Protein AF-A0A5S4F339-F1 (afdb_monomer_lite)

Sequence (128 aa):
MSSPPSPTPTAVPTSTAAPEPQTTFDPKPTAEPQSLTTARAAAVSADPIGEQSVAGDRFGQSVRVLDVTGDGKAEVIAGAPGKNGGAGMLVVLRGSPSGISDSGTQVFHPSQFGISSPQTAFGRILHR

Foldseek 3Di:
DDDDDDDDDDDDPPPPDDPDPPPPPPVPPPQQLPDQDPQQDDDEDPCLPPDDDDPQQCKQLDWDWADPVPPSFTWIKIKRCPPPQRQIKIKIFDGDPSHTYSVPIDIDTVVVVVDDDSNNSPRNDDDD

Structure (mmCIF, N/CA/C/O backbone):
data_AF-A0A5S4F339-F1
#
_entry.id   AF-A0A5S4F339-F1
#
loop_
_atom_site.group_PDB
_atom_site.id
_atom_site.type_symbol
_atom_site.label_atom_id
_atom_site.label_alt_id
_atom_site.label_comp_id
_atom_site.label_asym_id
_atom_site.label_entity_id
_atom_site.label_seq_id
_atom_site.pdbx_PDB_ins_code
_atom_site.Cartn_x
_atom_site.Cartn_y
_atom_site.Cartn_z
_atom_site.occupancy
_atom_site.B_iso_or_equiv
_atom_site.auth_seq_id
_atom_site.auth_comp_id
_atom_site.auth_asym_id
_atom_site.auth_atom_id
_atom_site.pdbx_PDB_model_num
ATOM 1 N N . MET A 1 1 ? -86.042 -31.853 44.339 1.00 56.91 1 MET A N 1
ATOM 2 C CA . MET A 1 1 ? -84.849 -32.601 43.891 1.00 56.91 1 MET A CA 1
ATOM 3 C C . MET A 1 1 ? -83.647 -31.736 44.241 1.00 56.91 1 MET A C 1
ATOM 5 O O . MET A 1 1 ? -83.482 -30.703 43.611 1.00 56.91 1 MET A O 1
ATOM 9 N N . SER A 1 2 ? -82.921 -32.046 45.321 1.00 61.97 2 SER A N 1
ATOM 10 C CA . SER A 1 2 ? -81.769 -31.237 45.755 1.00 61.97 2 SER A CA 1
ATOM 11 C C . SER A 1 2 ? -80.537 -31.624 44.947 1.00 61.97 2 SER A C 1
ATOM 13 O O . SER A 1 2 ? -80.165 -32.795 44.929 1.00 61.97 2 SER A O 1
ATOM 15 N N . SER A 1 3 ? -79.928 -30.653 44.272 1.00 65.31 3 SER A N 1
ATOM 16 C CA . SER A 1 3 ? -78.653 -30.828 43.573 1.00 65.31 3 SER A CA 1
ATOM 17 C C . SER A 1 3 ? -77.539 -31.228 44.555 1.00 65.31 3 SER A C 1
ATOM 19 O O . SER A 1 3 ? -77.554 -30.762 45.698 1.00 65.31 3 SER A O 1
ATOM 21 N N . PRO A 1 4 ? -76.568 -32.066 44.148 1.00 69.81 4 PRO A N 1
ATOM 22 C CA . PRO A 1 4 ? -75.413 -32.377 44.985 1.00 69.81 4 PRO A CA 1
ATOM 23 C C . PRO A 1 4 ? -74.497 -31.147 45.143 1.00 69.81 4 PRO A C 1
ATOM 25 O O . PRO A 1 4 ? -74.470 -30.291 44.253 1.00 69.81 4 PRO A O 1
ATOM 28 N N . PRO A 1 5 ? -73.738 -31.034 46.250 1.00 66.19 5 PRO A N 1
ATOM 29 C CA . PRO A 1 5 ? -72.758 -29.966 46.413 1.00 66.19 5 PRO A CA 1
ATOM 30 C C . PRO A 1 5 ? -71.591 -30.130 45.425 1.00 66.19 5 PRO A C 1
ATOM 32 O O . PRO A 1 5 ? -71.102 -31.238 45.202 1.00 66.19 5 PRO A O 1
ATOM 35 N N . SER A 1 6 ? -71.140 -29.015 44.842 1.00 61.16 6 SER A N 1
ATOM 36 C CA . SER A 1 6 ? -69.962 -28.957 43.967 1.00 61.16 6 SER A CA 1
ATOM 37 C C . SER A 1 6 ? -68.680 -29.348 44.718 1.00 61.16 6 SER A C 1
ATOM 39 O O . SER A 1 6 ? -68.526 -28.957 45.877 1.00 61.16 6 SER A O 1
ATOM 41 N N . PRO A 1 7 ? -67.726 -30.060 44.087 1.00 59.06 7 PRO A N 1
ATOM 42 C CA . PRO A 1 7 ? -66.442 -30.351 44.713 1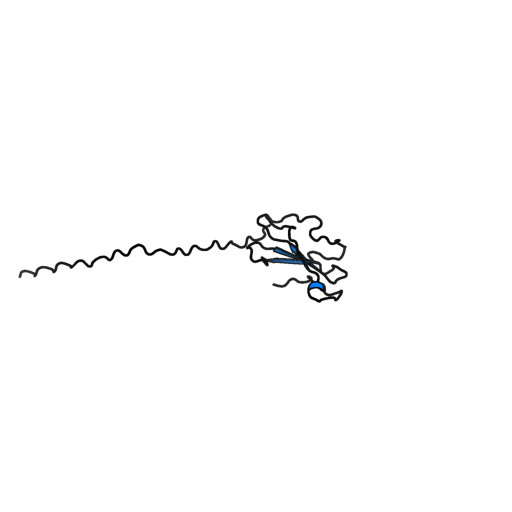.00 59.06 7 PRO A CA 1
ATOM 43 C C . PRO A 1 7 ? -65.583 -29.084 44.832 1.00 59.06 7 PRO A C 1
ATOM 45 O O . PRO A 1 7 ? -65.485 -28.284 43.900 1.00 59.06 7 PRO A O 1
ATOM 48 N N . THR A 1 8 ? -64.935 -28.918 45.984 1.00 59.31 8 THR A N 1
ATOM 49 C CA . THR A 1 8 ? -63.933 -27.876 46.235 1.00 59.31 8 THR A CA 1
ATOM 50 C C . THR A 1 8 ? -62.704 -28.110 45.346 1.00 59.31 8 THR A C 1
ATOM 52 O O . THR A 1 8 ? -62.171 -29.222 45.364 1.00 59.31 8 THR A O 1
ATOM 55 N N . PRO A 1 9 ? -62.202 -27.116 44.590 1.00 48.09 9 PRO A N 1
ATOM 56 C CA . PRO A 1 9 ? -60.970 -27.292 43.831 1.00 48.09 9 PRO A CA 1
ATOM 57 C C . PRO A 1 9 ? -59.768 -27.375 44.783 1.00 48.09 9 PRO A C 1
ATOM 59 O O . PRO A 1 9 ? -59.514 -26.466 45.574 1.00 48.09 9 PRO A O 1
ATOM 62 N N . THR A 1 10 ? -59.015 -28.471 44.703 1.00 54.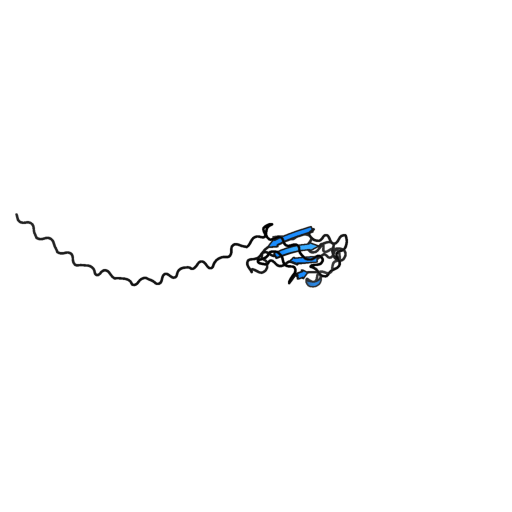19 10 THR A N 1
ATOM 63 C CA . THR A 1 10 ? -57.693 -28.596 45.327 1.00 54.19 10 THR A CA 1
ATOM 64 C C . THR A 1 10 ? -56.738 -27.608 44.658 1.00 54.19 10 THR A C 1
ATOM 66 O O . THR A 1 10 ? -56.537 -27.662 43.446 1.00 54.19 10 THR A O 1
ATOM 69 N N . ALA A 1 11 ? -56.153 -26.695 45.435 1.00 46.66 11 ALA A N 1
ATOM 70 C CA . ALA A 1 11 ? -55.140 -25.773 44.937 1.00 46.66 11 ALA A CA 1
ATOM 71 C C . ALA A 1 11 ? -53.899 -26.554 44.471 1.00 46.66 11 ALA A C 1
ATOM 73 O O . ALA A 1 11 ? -53.279 -27.278 45.249 1.00 46.66 11 ALA A O 1
ATOM 74 N N . VAL A 1 12 ? -53.541 -26.403 43.196 1.00 42.25 12 VAL A N 1
ATOM 75 C CA . VAL A 1 12 ? -52.239 -26.821 42.663 1.00 42.25 12 VAL A CA 1
ATOM 76 C C . VAL A 1 12 ? -51.186 -25.875 43.252 1.00 42.25 12 VAL A C 1
ATOM 78 O O . VAL A 1 12 ? -51.399 -24.662 43.193 1.00 42.25 12 VAL A O 1
ATOM 81 N N . PRO A 1 13 ? -50.067 -26.353 43.825 1.00 45.41 13 PRO A N 1
ATOM 82 C CA . PRO A 1 13 ? -49.013 -25.451 44.263 1.00 45.41 13 PRO A CA 1
ATOM 83 C C . PRO A 1 13 ? -48.407 -24.756 43.040 1.00 45.41 13 PRO A C 1
ATOM 85 O O . PRO A 1 13 ? -47.811 -25.394 42.171 1.00 45.41 13 PRO A O 1
ATOM 88 N N . THR A 1 14 ? -48.563 -23.435 42.972 1.00 44.53 14 THR A N 1
ATOM 89 C CA . THR A 1 14 ? -47.831 -22.586 42.035 1.00 44.53 14 THR A CA 1
ATOM 90 C C . THR A 1 14 ? -46.354 -22.690 42.394 1.00 44.53 14 THR A C 1
ATOM 92 O O . THR A 1 14 ? -45.906 -22.140 43.398 1.00 44.53 14 THR A O 1
ATOM 95 N N . SER A 1 15 ? -45.598 -23.453 41.609 1.00 42.34 15 SER A N 1
ATOM 96 C CA . SER A 1 15 ? -44.144 -23.479 41.704 1.00 42.34 15 SER A CA 1
ATOM 97 C C . SER A 1 15 ? -43.628 -22.099 41.311 1.00 42.34 15 SER A C 1
ATOM 99 O O . SER A 1 15 ? -43.515 -21.788 40.126 1.00 42.34 15 SER A O 1
ATOM 101 N N . THR A 1 16 ? -43.342 -21.262 42.307 1.00 42.56 16 THR A N 1
ATOM 102 C CA . THR A 1 16 ? -42.519 -20.062 42.155 1.00 42.56 16 THR A CA 1
ATOM 103 C C . THR A 1 16 ? -41.129 -20.520 41.729 1.00 42.56 16 THR A C 1
ATOM 105 O O . THR A 1 16 ? -40.259 -20.781 42.558 1.00 42.56 16 THR A O 1
ATOM 108 N N . ALA A 1 17 ? -40.937 -20.686 40.423 1.00 40.81 17 ALA A N 1
ATOM 109 C CA . ALA A 1 17 ? -39.611 -20.762 39.848 1.00 40.81 17 ALA A CA 1
ATOM 110 C C . ALA A 1 17 ? -38.921 -19.426 40.149 1.00 40.81 17 ALA A C 1
ATOM 112 O O . ALA A 1 17 ? -39.455 -18.355 39.850 1.00 40.81 17 ALA A O 1
ATOM 113 N N . ALA A 1 18 ? -37.762 -19.498 40.801 1.00 46.44 18 ALA A N 1
ATOM 114 C CA . ALA A 1 18 ? -36.830 -18.384 40.892 1.00 46.44 18 ALA A CA 1
ATOM 115 C C . ALA A 1 18 ? -36.618 -17.788 39.486 1.00 46.44 18 ALA A C 1
ATOM 117 O O . ALA A 1 18 ? -36.672 -18.547 38.515 1.00 46.44 18 ALA A O 1
ATOM 118 N N . PRO A 1 19 ? -36.389 -16.469 39.342 1.00 38.22 19 PRO A N 1
ATOM 119 C CA . PRO A 1 19 ? -36.055 -15.918 38.038 1.00 38.22 19 PRO A CA 1
ATOM 120 C C . PRO A 1 19 ? -34.840 -16.679 37.508 1.00 38.22 19 PRO A C 1
ATOM 122 O O . PRO A 1 19 ? -33.788 -16.698 38.151 1.00 38.22 19 PRO A O 1
ATOM 125 N N . GLU A 1 20 ? -35.007 -17.356 36.371 1.00 44.03 20 GLU A N 1
ATOM 126 C CA . GLU A 1 20 ? -33.879 -17.915 35.640 1.00 44.03 20 GLU A CA 1
ATOM 127 C C . GLU A 1 20 ? -32.857 -16.787 35.456 1.00 44.03 20 GLU A C 1
ATOM 129 O O . GLU A 1 20 ? -33.266 -15.659 35.140 1.00 44.03 20 GLU A O 1
ATOM 134 N N . PRO A 1 21 ? -31.549 -17.019 35.674 1.00 39.78 21 PRO A N 1
ATOM 135 C CA . PRO A 1 21 ? -30.563 -16.064 35.217 1.00 39.78 21 PRO A CA 1
ATOM 136 C C . PRO A 1 21 ? -30.743 -15.989 33.706 1.00 39.78 21 PRO A C 1
ATOM 138 O O . PRO A 1 21 ? -30.345 -16.894 32.977 1.00 39.78 21 PRO A O 1
ATOM 141 N N . GLN A 1 22 ? -31.399 -14.927 33.243 1.00 36.44 22 GLN A N 1
ATOM 142 C CA . GLN A 1 22 ? -31.349 -14.557 31.849 1.00 36.44 22 GLN A CA 1
ATOM 143 C C . GLN A 1 22 ? -29.870 -14.315 31.590 1.00 36.44 22 GLN A C 1
ATOM 145 O O . GLN A 1 22 ? -29.310 -13.302 32.007 1.00 36.44 22 GLN A O 1
ATOM 150 N N . THR A 1 23 ? -29.202 -15.285 30.971 1.00 41.09 23 THR A N 1
ATOM 151 C CA . THR A 1 23 ? -28.011 -15.012 30.189 1.00 41.09 23 THR A CA 1
ATOM 152 C C . THR A 1 23 ? -28.493 -14.081 29.097 1.00 41.09 23 THR A C 1
ATOM 154 O O . THR A 1 23 ? -28.896 -14.509 28.017 1.00 41.09 23 THR A O 1
ATOM 157 N N . THR A 1 24 ? -28.530 -12.789 29.427 1.00 44.44 24 THR A N 1
ATOM 158 C CA . THR A 1 24 ? -28.520 -11.722 28.450 1.00 44.44 24 THR A CA 1
ATOM 159 C C . THR A 1 24 ? -27.425 -12.125 27.486 1.00 44.44 24 THR A C 1
ATOM 161 O O . THR A 1 24 ? -26.249 -12.205 27.841 1.00 44.44 24 THR A O 1
ATOM 164 N N . PHE A 1 25 ? -27.832 -12.502 26.281 1.00 46.38 25 PHE A N 1
ATOM 165 C CA . PHE A 1 25 ? -26.946 -12.454 25.144 1.00 46.38 25 PHE A CA 1
ATOM 166 C C . PHE A 1 25 ? -26.631 -10.969 25.037 1.00 46.38 25 PHE A C 1
ATOM 168 O O . PHE A 1 25 ? -27.389 -10.230 24.420 1.00 46.38 25 PHE A O 1
ATOM 175 N N . ASP A 1 26 ? -25.608 -10.499 25.749 1.00 43.53 26 ASP A N 1
ATOM 176 C CA . ASP A 1 26 ? -25.051 -9.189 25.487 1.00 43.53 26 ASP A CA 1
ATOM 177 C C . ASP A 1 26 ? -24.607 -9.293 24.031 1.00 43.53 26 ASP A C 1
ATOM 179 O O . ASP A 1 26 ? -23.691 -10.079 23.741 1.00 43.53 26 ASP A O 1
ATOM 183 N N . PRO A 1 27 ? -25.252 -8.607 23.067 1.00 43.53 27 PRO A N 1
ATOM 184 C CA . PRO A 1 27 ? -24.609 -8.479 21.786 1.00 43.53 27 PRO A CA 1
ATOM 185 C C . PRO A 1 27 ? -23.304 -7.760 22.108 1.00 43.53 27 PRO A C 1
ATOM 187 O O . PRO A 1 27 ? -23.310 -6.579 22.462 1.00 43.53 27 PRO A O 1
ATOM 190 N N . LYS A 1 28 ? -22.175 -8.483 22.035 1.00 38.97 28 LYS A N 1
ATOM 191 C CA . LYS A 1 28 ? -20.859 -7.858 21.915 1.00 38.97 28 LYS A CA 1
ATOM 192 C C . LYS A 1 28 ? -21.081 -6.722 20.924 1.00 38.97 28 LYS A C 1
ATOM 194 O O . LYS A 1 28 ? -21.580 -7.037 19.837 1.00 38.97 28 LYS A O 1
ATOM 199 N N . PRO A 1 29 ? -20.809 -5.451 21.277 1.00 39.69 29 PRO A N 1
ATOM 200 C CA . PRO A 1 29 ? -21.002 -4.353 20.352 1.00 39.69 29 PRO A CA 1
ATOM 201 C C . PRO A 1 29 ? -20.181 -4.722 19.130 1.00 39.69 29 PRO A C 1
ATOM 203 O O . PRO A 1 29 ? -18.949 -4.757 19.160 1.00 39.69 29 PRO A O 1
ATOM 206 N N . THR A 1 30 ? -20.881 -5.172 18.097 1.00 44.34 30 THR A N 1
ATOM 207 C CA . THR A 1 30 ? -20.260 -5.542 16.847 1.00 44.34 30 THR A CA 1
ATOM 208 C C . THR A 1 30 ? -20.060 -4.176 16.258 1.00 44.34 30 THR A C 1
ATOM 210 O O . THR A 1 30 ? -21.025 -3.569 15.802 1.00 44.34 30 THR A O 1
ATOM 213 N N . ALA A 1 31 ? -18.875 -3.606 16.489 1.00 47.94 31 ALA A N 1
ATOM 214 C CA . ALA A 1 31 ? -18.533 -2.314 15.939 1.00 47.94 31 ALA A CA 1
ATOM 215 C C . ALA A 1 31 ? -18.929 -2.372 14.465 1.00 47.94 31 ALA A C 1
ATOM 217 O O . ALA A 1 31 ? -18.409 -3.212 13.727 1.00 47.94 31 ALA A O 1
ATOM 218 N N . GLU A 1 32 ? -19.907 -1.557 14.061 1.00 48.50 32 GLU A N 1
ATOM 219 C CA . GLU A 1 32 ? -20.119 -1.318 12.642 1.00 48.50 32 GLU A CA 1
ATOM 220 C C . GLU A 1 32 ? -18.746 -0.976 12.063 1.00 48.50 32 GLU A C 1
ATOM 222 O O . GLU A 1 32 ? -18.030 -0.181 12.692 1.00 48.50 32 GLU A O 1
ATOM 227 N N . PRO A 1 33 ? -18.342 -1.574 10.925 1.00 47.75 33 PRO A N 1
ATOM 228 C CA . PRO A 1 33 ? -17.086 -1.208 10.297 1.00 47.75 33 PRO A CA 1
ATOM 229 C C . PRO A 1 33 ? -17.102 0.308 10.143 1.00 47.75 33 PRO A C 1
ATOM 231 O O . PRO A 1 33 ? -17.987 0.860 9.480 1.00 47.75 33 PRO A O 1
ATOM 234 N N . GLN A 1 34 ? -16.175 0.982 10.829 1.00 51.84 34 GLN A N 1
ATOM 235 C CA . GLN A 1 34 ? -16.084 2.437 10.847 1.00 51.84 34 GLN A CA 1
ATOM 236 C C . GLN A 1 34 ? -15.626 2.850 9.451 1.00 51.84 34 GLN A C 1
ATOM 238 O O . GLN A 1 34 ? -14.434 2.981 9.176 1.00 51.84 34 GLN A O 1
ATOM 243 N N . SER A 1 35 ? -16.590 2.945 8.540 1.00 58.34 35 SER A N 1
ATOM 244 C CA . SER A 1 35 ? -16.335 3.153 7.126 1.00 58.34 35 SER A CA 1
ATOM 245 C C . SER A 1 35 ? -15.598 4.473 6.955 1.00 58.34 35 SER A C 1
ATOM 247 O O . SER A 1 35 ? -15.942 5.483 7.579 1.00 58.34 35 SER A O 1
ATOM 249 N N . LEU A 1 36 ? -14.571 4.467 6.107 1.00 47.97 36 LEU A N 1
ATOM 250 C CA . LEU A 1 36 ? -13.868 5.680 5.712 1.00 47.97 36 LEU A CA 1
ATOM 251 C C . LEU A 1 36 ? -14.851 6.592 4.980 1.00 47.97 36 LEU A C 1
ATOM 253 O O . LEU A 1 36 ? -15.207 6.377 3.826 1.00 47.97 36 LEU A O 1
ATOM 257 N N . THR A 1 37 ? -15.326 7.599 5.698 1.00 55.31 37 THR A N 1
ATOM 258 C CA . THR A 1 37 ? -16.127 8.698 5.164 1.00 55.31 37 THR A CA 1
ATOM 259 C C . THR A 1 37 ? -15.209 9.877 4.865 1.00 55.31 37 THR A C 1
ATOM 261 O O . THR A 1 37 ? -14.109 9.968 5.410 1.00 55.31 37 THR A O 1
ATOM 264 N N . THR A 1 38 ? -15.648 10.826 4.036 1.00 55.53 38 THR A N 1
ATOM 265 C CA . THR A 1 38 ? -14.876 12.052 3.751 1.00 55.53 38 THR A CA 1
ATOM 266 C C . THR A 1 38 ? -14.517 12.824 5.026 1.00 55.53 38 THR A C 1
ATOM 268 O O . THR A 1 38 ? -13.451 13.422 5.097 1.00 55.53 38 THR A O 1
ATOM 271 N N . ALA A 1 39 ? -15.348 12.738 6.070 1.00 50.53 39 ALA A N 1
ATOM 272 C CA . ALA A 1 39 ? -15.074 13.312 7.390 1.00 50.53 39 ALA A CA 1
ATOM 273 C C . ALA A 1 39 ? -13.843 12.707 8.096 1.00 50.53 39 ALA A C 1
ATOM 275 O O . ALA A 1 39 ? -13.353 13.275 9.067 1.00 50.53 39 ALA A O 1
ATOM 276 N N . ARG A 1 40 ? -13.352 11.554 7.626 1.00 55.97 40 ARG A N 1
ATOM 277 C CA . ARG A 1 40 ? -12.170 10.851 8.142 1.00 55.97 40 ARG A CA 1
ATOM 278 C C . ARG A 1 40 ? -11.034 10.752 7.120 1.00 55.97 40 ARG A C 1
ATOM 280 O O . ARG A 1 40 ? -10.106 9.965 7.306 1.00 55.97 40 ARG A O 1
ATOM 287 N N . ALA A 1 41 ? -11.090 11.554 6.055 1.00 56.81 41 ALA A N 1
ATOM 288 C CA . ALA A 1 41 ? -9.963 11.741 5.153 1.00 56.81 41 ALA A CA 1
ATOM 289 C C . ALA A 1 41 ? -8.908 12.616 5.846 1.00 56.81 41 ALA A C 1
ATOM 291 O O . ALA A 1 41 ? -9.153 13.787 6.130 1.00 56.81 41 ALA A O 1
ATOM 292 N N . ALA A 1 42 ? -7.742 12.043 6.135 1.00 58.28 42 ALA A N 1
ATOM 293 C CA . ALA A 1 42 ? -6.604 12.776 6.672 1.00 58.28 42 ALA A CA 1
ATOM 294 C C . ALA A 1 42 ? -5.634 13.131 5.540 1.00 58.28 42 ALA A C 1
ATOM 296 O O . ALA A 1 42 ? -5.414 12.329 4.629 1.00 58.28 42 ALA A O 1
ATOM 297 N N . ALA A 1 43 ? -5.039 14.323 5.615 1.00 54.00 43 ALA A N 1
ATOM 298 C CA . ALA A 1 43 ? -3.840 14.620 4.849 1.00 54.00 43 ALA A CA 1
ATOM 299 C C . ALA A 1 43 ? -2.697 13.791 5.443 1.00 54.00 43 ALA A C 1
ATOM 301 O O . ALA A 1 43 ? -2.252 14.035 6.563 1.00 54.00 43 ALA A O 1
ATOM 302 N N . VAL A 1 44 ? -2.286 12.780 4.691 1.00 59.88 44 VAL A N 1
ATOM 303 C CA . VAL A 1 44 ? -1.074 12.000 4.928 1.00 59.88 44 VAL A CA 1
ATOM 304 C C . VAL A 1 44 ? 0.130 12.938 4.724 1.00 59.88 44 VAL A C 1
ATOM 306 O O . VAL A 1 44 ? 0.045 13.890 3.941 1.00 59.88 44 VAL A O 1
ATOM 309 N N . SER A 1 45 ? 1.220 12.737 5.463 1.00 53.97 45 SER A N 1
ATOM 310 C CA . SER A 1 45 ? 2.458 13.519 5.355 1.00 53.97 45 SER A CA 1
ATOM 311 C C . SER A 1 45 ? 2.986 13.556 3.920 1.00 53.97 45 SER A C 1
ATOM 313 O O . SER A 1 45 ? 2.618 12.748 3.069 1.00 53.97 45 SER A O 1
ATOM 315 N N . ALA A 1 46 ? 3.860 14.526 3.641 1.00 50.28 46 ALA A N 1
ATOM 316 C CA . ALA A 1 46 ? 4.372 14.747 2.291 1.00 50.28 46 ALA A CA 1
ATOM 317 C C . ALA A 1 46 ? 5.222 13.579 1.750 1.00 50.28 46 ALA A C 1
ATOM 319 O O . ALA A 1 46 ? 5.341 13.446 0.534 1.00 50.28 46 ALA A O 1
ATOM 320 N N . ASP A 1 47 ? 5.787 12.741 2.626 1.00 60.62 47 ASP A N 1
ATOM 321 C CA . ASP A 1 47 ? 6.520 11.528 2.248 1.00 60.62 47 ASP A CA 1
ATOM 322 C C . ASP A 1 47 ? 6.209 10.385 3.231 1.00 60.62 47 ASP A C 1
ATOM 324 O O . ASP A 1 47 ? 6.998 10.087 4.131 1.00 60.62 47 ASP A O 1
ATOM 328 N N . PRO A 1 48 ? 5.043 9.736 3.088 1.00 58.66 48 PRO A N 1
ATOM 329 C CA . PRO A 1 48 ? 4.616 8.689 4.011 1.00 58.66 48 PRO A CA 1
ATOM 330 C C . PRO A 1 48 ? 5.368 7.369 3.816 1.00 58.66 48 PRO A C 1
ATOM 332 O O . PRO A 1 48 ? 5.169 6.431 4.584 1.00 58.66 48 PRO A O 1
ATOM 335 N N . ILE A 1 49 ? 6.188 7.262 2.766 1.00 69.50 49 ILE A N 1
ATOM 336 C CA . ILE A 1 49 ? 6.773 5.998 2.305 1.00 69.50 49 ILE A CA 1
ATOM 337 C C . ILE A 1 49 ? 8.299 5.980 2.383 1.00 69.50 49 ILE A C 1
ATOM 339 O O . ILE A 1 49 ? 8.889 4.927 2.162 1.00 69.50 49 ILE A O 1
ATOM 343 N N . GLY A 1 50 ? 8.940 7.107 2.721 1.00 73.50 50 GLY A N 1
ATOM 344 C CA . GLY A 1 50 ? 10.390 7.195 2.927 1.00 73.50 50 GLY A CA 1
ATOM 345 C C . GLY A 1 50 ? 11.213 6.865 1.679 1.00 73.50 50 GLY A C 1
ATOM 346 O O . GLY A 1 50 ? 12.408 6.582 1.777 1.00 73.50 50 GLY A O 1
ATOM 347 N N . GLU A 1 51 ? 10.578 6.881 0.508 1.00 79.81 51 GLU A N 1
ATOM 348 C CA . GLU A 1 51 ? 11.167 6.561 -0.785 1.00 79.81 51 GLU A CA 1
ATOM 349 C C . GLU A 1 51 ? 10.931 7.719 -1.750 1.00 79.81 51 GLU A C 1
ATOM 351 O O . GLU A 1 51 ? 9.813 8.207 -1.896 1.00 79.81 51 GLU A O 1
ATOM 356 N N . GLN A 1 52 ? 11.972 8.096 -2.495 1.00 81.62 52 GLN A N 1
ATOM 357 C CA . GLN A 1 52 ? 11.899 9.185 -3.471 1.00 81.62 52 GLN A CA 1
ATOM 358 C C . GLN A 1 52 ? 10.770 8.953 -4.480 1.00 81.62 52 GLN A C 1
ATOM 360 O O . GLN A 1 52 ? 10.809 7.980 -5.233 1.00 81.62 52 GLN A O 1
ATOM 365 N N . SER A 1 53 ? 9.783 9.848 -4.510 1.00 81.88 53 SER A N 1
ATOM 366 C CA . SER A 1 53 ? 8.721 9.835 -5.516 1.00 81.88 53 SER A CA 1
ATOM 367 C C . SER A 1 53 ? 9.261 10.366 -6.839 1.00 81.88 53 SER A C 1
ATOM 369 O O . SER A 1 53 ? 9.756 11.494 -6.911 1.00 81.88 53 SER A O 1
ATOM 371 N N . VAL A 1 54 ? 9.185 9.552 -7.891 1.00 84.88 54 VAL A N 1
ATOM 372 C CA . VAL A 1 54 ? 9.689 9.909 -9.221 1.00 84.88 54 VAL A CA 1
ATOM 373 C C . VAL A 1 54 ? 8.546 9.906 -10.233 1.00 84.88 54 VAL A C 1
ATOM 375 O O . VAL A 1 54 ? 7.587 9.133 -10.144 1.00 84.88 54 VAL A O 1
ATOM 378 N N . ALA A 1 55 ? 8.639 10.789 -11.231 1.00 87.88 55 ALA A N 1
ATOM 379 C CA . ALA A 1 55 ? 7.710 10.795 -12.351 1.00 87.88 55 ALA A CA 1
ATOM 380 C C . ALA A 1 55 ? 7.657 9.403 -13.001 1.00 87.88 55 ALA A C 1
ATOM 382 O O . ALA A 1 55 ? 8.677 8.844 -13.396 1.00 87.88 55 ALA A O 1
ATOM 383 N N . GLY A 1 56 ? 6.449 8.855 -13.120 1.00 88.12 56 GLY A N 1
ATOM 384 C CA . GLY A 1 56 ? 6.243 7.515 -13.661 1.00 88.12 56 GLY A CA 1
ATOM 385 C C . GLY A 1 56 ? 6.077 6.408 -12.621 1.00 88.12 56 GLY A C 1
ATOM 386 O O . GLY A 1 56 ? 5.722 5.313 -13.040 1.00 88.12 56 GLY A O 1
ATOM 387 N N . ASP A 1 57 ? 6.197 6.678 -11.312 1.00 90.44 57 ASP A N 1
ATOM 388 C CA . ASP A 1 57 ? 5.914 5.691 -10.248 1.00 90.44 57 ASP A CA 1
ATOM 389 C C . ASP A 1 57 ? 4.447 5.224 -10.253 1.00 90.44 57 ASP A C 1
ATOM 391 O O . ASP A 1 57 ? 4.136 4.086 -9.890 1.00 90.44 57 ASP A O 1
ATOM 395 N N . ARG A 1 58 ? 3.542 6.096 -10.723 1.00 93.06 58 ARG A N 1
ATOM 396 C CA . ARG A 1 58 ? 2.091 5.849 -10.824 1.00 93.06 58 ARG A CA 1
ATOM 397 C C . ARG A 1 58 ? 1.470 5.451 -9.480 1.00 93.06 58 ARG A C 1
ATOM 399 O O . ARG A 1 58 ? 0.599 4.585 -9.428 1.00 93.06 58 ARG A O 1
ATOM 406 N N . PHE A 1 59 ? 1.928 6.069 -8.392 1.00 91.12 59 PHE A N 1
ATOM 407 C CA . PHE A 1 59 ? 1.331 5.883 -7.072 1.00 91.12 59 PHE A CA 1
ATOM 408 C C . PHE A 1 59 ? -0.172 6.194 -7.105 1.00 91.12 59 PHE A C 1
ATOM 410 O O . PHE A 1 59 ? -0.599 7.174 -7.713 1.00 91.12 59 PHE A O 1
ATOM 417 N N . GLY A 1 60 ? -0.974 5.331 -6.484 1.00 91.19 60 GLY A N 1
ATOM 418 C CA . GLY A 1 60 ? -2.431 5.436 -6.488 1.00 91.19 60 GLY A CA 1
ATOM 419 C C . GLY A 1 60 ? -3.096 4.967 -7.786 1.00 91.19 60 GLY A C 1
ATOM 420 O O . GLY A 1 60 ? -4.309 5.111 -7.916 1.00 91.19 60 GLY A O 1
ATOM 421 N N . GLN A 1 61 ? -2.359 4.371 -8.737 1.00 95.25 61 GLN A N 1
ATOM 422 C CA . GLN A 1 61 ? -2.965 3.805 -9.953 1.00 95.25 61 GLN A CA 1
ATOM 423 C C . GLN A 1 61 ? -4.012 2.729 -9.624 1.00 95.25 61 GLN A C 1
ATOM 425 O O . GLN A 1 61 ? -4.987 2.562 -10.357 1.00 95.25 61 GLN A O 1
ATOM 430 N N . SER A 1 62 ? -3.816 1.997 -8.529 1.00 95.81 62 SER A N 1
ATOM 431 C CA . SER A 1 62 ? -4.847 1.151 -7.944 1.00 95.81 62 SER A CA 1
ATOM 432 C C . SER A 1 62 ? -4.978 1.457 -6.454 1.00 95.81 62 SER A C 1
ATOM 434 O O . SER A 1 62 ? -3.978 1.722 -5.783 1.00 95.81 62 SER A O 1
ATOM 436 N N . VAL A 1 63 ? -6.215 1.448 -5.949 1.00 94.56 63 VAL A N 1
ATOM 437 C CA . VAL A 1 63 ? -6.528 1.690 -4.536 1.00 94.56 63 VAL A CA 1
ATOM 438 C C . VAL A 1 63 ? -7.603 0.711 -4.060 1.00 94.56 63 VAL A C 1
ATOM 440 O O . VAL A 1 63 ? -8.577 0.432 -4.772 1.00 94.56 63 VAL A O 1
ATOM 443 N N . ARG A 1 64 ? -7.436 0.193 -2.841 1.00 93.50 64 ARG A N 1
ATOM 444 C CA . ARG A 1 64 ? -8.458 -0.543 -2.087 1.00 93.50 64 ARG A CA 1
ATOM 445 C C . ARG A 1 64 ? -8.567 0.004 -0.675 1.00 93.50 64 ARG A C 1
ATOM 447 O O . ARG A 1 64 ? -7.593 0.497 -0.115 1.00 93.50 64 ARG A O 1
ATOM 454 N N . VAL A 1 65 ? -9.766 -0.129 -0.123 1.00 92.75 65 VAL A N 1
ATOM 455 C CA . VAL A 1 65 ? -10.080 0.214 1.259 1.00 92.75 65 VAL A CA 1
ATOM 456 C C . VAL A 1 65 ? -10.738 -1.003 1.893 1.00 92.75 65 VAL A C 1
ATOM 458 O O . VAL A 1 65 ? -11.793 -1.434 1.427 1.00 92.75 65 VAL A O 1
ATOM 461 N N . LEU A 1 66 ? -10.081 -1.590 2.888 1.00 90.88 66 LEU A N 1
ATOM 462 C CA . LEU A 1 66 ? -10.506 -2.820 3.559 1.00 90.88 66 LEU A CA 1
ATOM 463 C C . LEU A 1 66 ? -9.840 -2.888 4.934 1.00 90.88 66 LEU A C 1
ATOM 465 O O . LEU A 1 66 ? -8.693 -2.482 5.059 1.00 90.88 66 LEU A O 1
ATOM 469 N N . ASP A 1 67 ? -10.546 -3.423 5.930 1.00 91.75 67 ASP A N 1
ATOM 470 C CA . ASP A 1 67 ? -9.957 -3.806 7.217 1.00 91.75 67 ASP A CA 1
ATOM 471 C C . ASP A 1 67 ? -9.199 -5.132 7.053 1.00 91.75 67 ASP A C 1
ATOM 473 O O . ASP A 1 67 ? -9.782 -6.216 7.115 1.00 91.75 67 ASP A O 1
ATOM 477 N N . VAL A 1 68 ? -7.905 -5.037 6.750 1.00 88.75 68 VAL A N 1
ATOM 478 C CA . VAL A 1 68 ? -7.009 -6.190 6.588 1.00 88.75 68 VAL A CA 1
ATOM 479 C C . VAL A 1 68 ? -6.389 -6.633 7.909 1.00 88.75 68 VAL A C 1
ATOM 481 O O . VAL A 1 68 ? -5.820 -7.723 7.972 1.00 88.75 68 VAL A O 1
ATOM 484 N N . THR A 1 69 ? -6.488 -5.814 8.962 1.00 86.75 69 THR A N 1
ATOM 485 C CA . THR A 1 69 ? -5.949 -6.148 10.289 1.00 86.75 69 THR A CA 1
ATOM 486 C C . THR A 1 69 ? -6.992 -6.745 11.236 1.00 86.75 69 THR A C 1
ATOM 488 O O . THR A 1 69 ? -6.621 -7.332 12.253 1.00 86.75 69 THR A O 1
ATOM 491 N N . GLY A 1 70 ? -8.277 -6.659 10.886 1.00 91.00 70 GLY A N 1
ATOM 492 C CA . GLY A 1 70 ? -9.403 -7.153 11.677 1.00 91.00 70 GLY A CA 1
ATOM 493 C C . GLY A 1 70 ? -9.695 -6.301 12.911 1.00 91.00 70 GLY A C 1
ATOM 494 O O . GLY A 1 70 ? -10.287 -6.799 13.872 1.00 91.00 70 GLY A O 1
ATOM 495 N N . ASP A 1 71 ? -9.244 -5.044 12.926 1.00 90.12 71 ASP A N 1
ATOM 496 C CA . ASP A 1 71 ? -9.325 -4.165 14.095 1.00 90.12 71 ASP A CA 1
ATOM 497 C C . ASP A 1 71 ? -10.564 -3.241 14.097 1.00 90.12 71 ASP A C 1
ATOM 499 O O . ASP A 1 71 ? -10.740 -2.419 15.007 1.00 90.12 71 ASP A O 1
ATOM 503 N N . GLY A 1 72 ? -11.433 -3.392 13.093 1.00 91.75 72 GLY A N 1
ATOM 504 C CA . GLY A 1 72 ? -12.651 -2.614 12.882 1.00 91.75 72 GLY A CA 1
ATOM 505 C C . GLY A 1 72 ? -12.428 -1.291 12.144 1.00 91.75 72 GLY A C 1
ATOM 506 O O . GLY A 1 72 ? -13.383 -0.522 11.980 1.00 91.75 72 GLY A O 1
ATOM 507 N N . LYS A 1 73 ? -11.195 -0.995 11.708 1.00 90.56 73 LYS A N 1
ATOM 508 C CA . LYS A 1 73 ? -10.835 0.221 10.968 1.00 90.56 73 LYS A CA 1
ATOM 509 C C . LYS A 1 73 ? -10.217 -0.170 9.638 1.00 90.56 73 LYS A C 1
ATOM 511 O O . LYS A 1 73 ? -9.225 -0.876 9.590 1.00 90.56 73 LYS A O 1
ATOM 516 N N . ALA A 1 74 ? -10.785 0.335 8.550 1.00 91.75 74 ALA A N 1
ATOM 517 C CA . ALA A 1 74 ? -10.256 0.034 7.229 1.00 91.75 74 ALA A CA 1
ATOM 518 C C . ALA A 1 74 ? -8.908 0.727 6.978 1.00 91.75 74 ALA A C 1
ATOM 520 O O . ALA A 1 74 ? -8.744 1.919 7.253 1.00 91.75 74 ALA A O 1
ATOM 521 N N . GLU A 1 75 ? -7.969 -0.015 6.403 1.00 91.50 75 GLU A N 1
ATOM 522 C CA . GLU A 1 75 ? -6.729 0.507 5.843 1.00 91.50 75 GLU A CA 1
ATOM 523 C C . GLU A 1 75 ? -6.927 0.991 4.400 1.00 91.50 75 GLU A C 1
ATOM 525 O O . GLU A 1 75 ? -7.861 0.586 3.701 1.00 91.50 75 GLU A O 1
ATOM 530 N N . VAL A 1 76 ? -6.011 1.845 3.934 1.00 93.06 76 VAL A N 1
ATOM 531 C CA . VAL A 1 76 ? -5.898 2.222 2.517 1.00 93.06 76 VAL A CA 1
ATOM 532 C C . VAL A 1 76 ? -4.693 1.514 1.922 1.00 93.06 76 VAL A C 1
ATOM 534 O O . VAL A 1 76 ? -3.566 1.706 2.368 1.00 93.06 76 VAL A O 1
ATOM 537 N N . ILE A 1 77 ? -4.931 0.728 0.878 1.00 93.62 77 ILE A N 1
ATOM 538 C CA . ILE A 1 77 ? -3.897 0.018 0.128 1.00 93.62 77 ILE A CA 1
ATOM 539 C C . ILE A 1 77 ? -3.763 0.701 -1.228 1.00 93.62 77 ILE A C 1
ATOM 541 O O . ILE A 1 77 ? -4.731 0.736 -1.989 1.00 93.62 77 ILE A O 1
ATOM 545 N N . ALA A 1 78 ? -2.583 1.227 -1.539 1.00 93.69 78 ALA A N 1
ATOM 546 C CA . ALA A 1 78 ? -2.295 1.933 -2.782 1.00 93.69 78 ALA A CA 1
ATOM 547 C C . ALA A 1 78 ? -1.140 1.269 -3.541 1.00 93.69 78 ALA A C 1
ATOM 549 O O . ALA A 1 78 ? -0.100 0.950 -2.965 1.00 93.69 78 ALA A O 1
ATOM 550 N N . GLY A 1 79 ? -1.317 1.076 -4.847 1.00 94.50 79 GLY A N 1
ATOM 551 C CA . GLY A 1 79 ? -0.278 0.554 -5.730 1.00 94.50 79 GLY A CA 1
ATOM 552 C C . GLY A 1 79 ? 0.484 1.638 -6.482 1.00 94.50 79 GLY A C 1
ATOM 553 O O . GLY A 1 79 ? -0.098 2.635 -6.909 1.00 94.50 79 GLY A O 1
ATOM 554 N N . ALA A 1 80 ? 1.780 1.402 -6.687 1.00 95.06 80 ALA A N 1
ATOM 555 C CA . ALA A 1 80 ? 2.678 2.205 -7.515 1.00 95.06 80 ALA A CA 1
ATOM 556 C C . ALA A 1 80 ? 3.398 1.302 -8.530 1.00 95.06 80 ALA A C 1
ATOM 558 O O . ALA A 1 80 ? 4.587 1.021 -8.383 1.00 95.06 80 ALA A O 1
ATOM 559 N N . PRO A 1 81 ? 2.696 0.782 -9.551 1.00 95.38 81 PRO A N 1
ATOM 560 C CA . PRO A 1 81 ? 3.243 -0.233 -10.452 1.00 95.38 81 PRO A CA 1
ATOM 561 C C . PRO A 1 81 ? 4.402 0.251 -11.329 1.00 95.38 81 PRO A C 1
ATOM 563 O O . PRO A 1 81 ? 5.086 -0.576 -11.922 1.00 95.38 81 PRO A O 1
ATOM 566 N N . GLY A 1 82 ? 4.623 1.562 -11.447 1.00 93.38 82 GLY A N 1
ATOM 567 C CA . GLY A 1 82 ? 5.759 2.112 -12.183 1.00 93.38 82 GLY A CA 1
ATOM 568 C C . GLY A 1 82 ? 7.032 2.273 -11.348 1.00 93.38 82 GLY A C 1
ATOM 569 O O . GLY A 1 82 ? 8.093 2.527 -11.917 1.00 93.38 82 GLY A O 1
ATOM 570 N N . LYS A 1 83 ? 6.945 2.088 -10.022 1.00 91.88 83 LYS A N 1
ATOM 571 C CA . LYS A 1 83 ? 8.075 2.216 -9.094 1.00 91.88 83 LYS A CA 1
ATOM 572 C C . LYS A 1 83 ? 9.229 1.293 -9.488 1.00 91.88 83 LYS A C 1
ATOM 574 O O . LYS A 1 83 ? 9.007 0.187 -9.991 1.00 91.88 83 LYS A O 1
ATOM 579 N N . ASN A 1 84 ? 10.460 1.739 -9.235 1.00 89.88 84 ASN A N 1
ATOM 580 C CA . ASN A 1 84 ? 11.685 0.952 -9.426 1.00 89.88 84 ASN A CA 1
ATOM 581 C C . ASN A 1 84 ? 11.819 0.385 -10.850 1.00 89.88 84 ASN A C 1
ATOM 583 O O . ASN A 1 84 ? 12.094 -0.797 -11.047 1.00 89.88 84 ASN A O 1
ATOM 587 N N . GLY A 1 85 ? 11.573 1.231 -11.856 1.00 90.00 85 GLY A N 1
ATOM 588 C CA . GLY A 1 85 ? 11.692 0.854 -13.267 1.00 90.00 85 GLY A CA 1
ATOM 589 C C . GLY A 1 85 ? 10.569 -0.047 -13.789 1.00 90.00 85 GLY A C 1
ATOM 590 O O . GLY A 1 85 ? 10.729 -0.630 -14.857 1.00 90.00 85 GLY A O 1
ATOM 591 N N . GLY A 1 86 ? 9.443 -0.147 -13.070 1.00 92.88 86 GLY A N 1
ATOM 592 C CA . GLY A 1 86 ? 8.299 -0.992 -13.433 1.00 92.88 86 GLY A CA 1
ATOM 593 C C . GLY A 1 86 ? 8.183 -2.294 -12.636 1.00 92.88 86 GLY A C 1
ATOM 594 O O . GLY A 1 86 ? 7.265 -3.083 -12.881 1.00 92.88 86 GLY A O 1
ATOM 595 N N . ALA A 1 87 ? 9.070 -2.529 -11.663 1.00 93.56 87 ALA A N 1
ATOM 596 C CA . ALA A 1 87 ? 8.910 -3.628 -10.714 1.00 93.56 87 ALA A CA 1
ATOM 597 C C . ALA A 1 87 ? 7.615 -3.450 -9.899 1.00 93.56 87 ALA A C 1
ATOM 599 O O . ALA A 1 87 ? 6.845 -4.398 -9.723 1.00 93.56 87 ALA A O 1
ATOM 600 N N . GLY A 1 88 ? 7.323 -2.211 -9.506 1.00 94.19 88 GLY A N 1
ATOM 601 C CA . GLY A 1 88 ? 6.133 -1.839 -8.758 1.00 94.19 88 GLY A CA 1
ATOM 602 C C . GLY A 1 88 ? 6.290 -1.970 -7.244 1.00 94.19 88 GLY A C 1
ATOM 603 O O . GLY A 1 88 ? 7.306 -2.446 -6.745 1.00 94.19 88 GLY A O 1
ATOM 604 N N . MET A 1 89 ? 5.270 -1.519 -6.518 1.00 93.50 89 MET A N 1
ATOM 605 C CA . MET A 1 89 ? 5.240 -1.440 -5.055 1.00 93.50 89 MET A CA 1
ATOM 606 C C . MET A 1 89 ? 3.785 -1.357 -4.567 1.00 93.50 89 MET A C 1
ATOM 608 O O . MET A 1 89 ? 2.916 -0.839 -5.276 1.00 93.50 89 MET A O 1
ATOM 612 N N . LEU A 1 90 ? 3.525 -1.836 -3.349 1.00 93.62 90 LEU A N 1
ATOM 613 C CA . LEU A 1 90 ? 2.295 -1.589 -2.593 1.00 93.62 90 LEU A CA 1
ATOM 614 C C . LEU A 1 90 ? 2.596 -0.828 -1.305 1.00 93.62 90 LEU A C 1
ATOM 616 O O . LEU A 1 90 ? 3.608 -1.074 -0.654 1.00 93.62 90 LEU A O 1
ATOM 620 N N . VAL A 1 91 ? 1.674 0.045 -0.921 1.00 92.12 91 VAL A N 1
ATOM 621 C CA . VAL A 1 91 ? 1.719 0.812 0.323 1.00 92.12 91 VAL A CA 1
ATOM 622 C C . VAL A 1 91 ? 0.420 0.586 1.074 1.00 92.12 91 VAL A C 1
ATOM 624 O O . VAL A 1 91 ? -0.654 0.668 0.477 1.00 92.12 91 VAL A O 1
ATOM 627 N N . VAL A 1 92 ? 0.516 0.307 2.370 1.00 92.00 92 VAL A N 1
ATOM 628 C CA . VAL A 1 92 ? -0.627 0.164 3.274 1.00 92.00 92 VAL A CA 1
ATOM 629 C C . VAL A 1 92 ? -0.553 1.264 4.321 1.00 92.00 92 VAL A 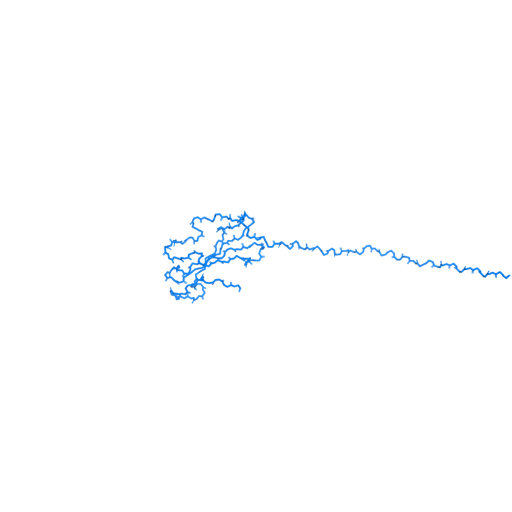C 1
ATOM 631 O O . VAL A 1 92 ? 0.366 1.289 5.138 1.00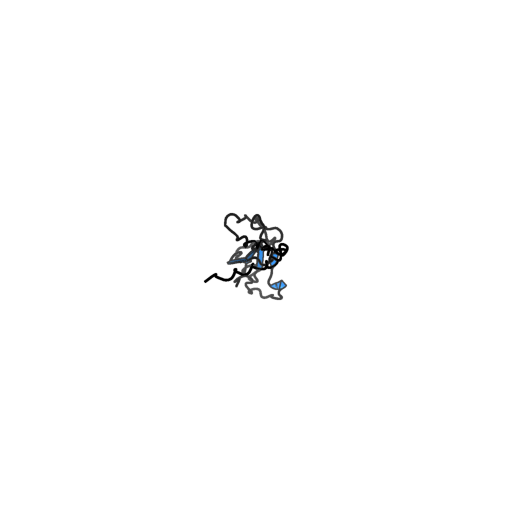 92.00 92 VAL A O 1
ATOM 634 N N . LEU A 1 93 ? -1.524 2.171 4.279 1.00 91.50 93 LEU A N 1
ATOM 635 C CA . LEU A 1 93 ? -1.704 3.251 5.241 1.00 91.50 93 LEU A CA 1
ATOM 636 C C . LEU A 1 93 ? -2.720 2.812 6.293 1.00 91.50 93 LEU A C 1
ATOM 638 O O . LEU A 1 93 ? -3.795 2.301 5.955 1.00 91.50 93 LEU A O 1
ATOM 642 N N . ARG A 1 94 ? -2.391 3.014 7.569 1.00 91.00 94 ARG A N 1
ATOM 643 C CA . ARG A 1 94 ? -3.172 2.436 8.660 1.00 91.00 94 ARG A CA 1
ATOM 644 C C . ARG A 1 94 ? -4.455 3.223 8.919 1.00 91.00 94 ARG A C 1
ATOM 646 O O . ARG A 1 94 ? -4.442 4.450 9.003 1.00 91.00 94 ARG A O 1
ATOM 653 N N . GLY A 1 95 ? -5.559 2.504 9.110 1.00 91.00 95 GLY A N 1
ATOM 654 C CA . GLY A 1 95 ? -6.795 3.067 9.640 1.00 91.00 95 GLY A CA 1
ATOM 655 C C . GLY A 1 95 ? -6.676 3.370 11.136 1.00 91.00 95 GLY A C 1
ATOM 656 O O . GLY A 1 95 ? -6.159 2.574 11.919 1.00 91.00 95 GLY A O 1
ATOM 657 N N . SER A 1 96 ? -7.180 4.523 11.566 1.00 87.56 96 SER A N 1
ATOM 658 C CA . SER A 1 96 ? -7.234 4.936 12.971 1.00 87.56 96 SER A CA 1
ATOM 659 C C . SER A 1 96 ? -8.601 5.548 13.308 1.00 87.56 96 SER A C 1
ATOM 661 O O . SER A 1 96 ? -9.355 5.915 12.401 1.00 87.56 96 SER A O 1
ATOM 663 N N . PRO A 1 97 ? -8.958 5.696 14.600 1.00 85.75 97 PRO A N 1
ATOM 664 C CA . PRO A 1 97 ? -10.211 6.349 14.988 1.00 85.75 97 PRO A CA 1
ATOM 665 C C . PRO A 1 97 ? -10.329 7.784 14.451 1.00 85.75 97 PRO A C 1
ATOM 667 O O . PRO A 1 97 ? -11.433 8.255 14.187 1.00 85.75 97 PRO A O 1
ATOM 670 N N . SER A 1 98 ? -9.193 8.452 14.242 1.00 85.62 98 SER A N 1
ATOM 671 C CA . SER A 1 98 ? -9.077 9.797 13.670 1.00 85.62 98 SER A CA 1
ATOM 672 C C . SER A 1 98 ? -8.969 9.834 12.137 1.00 85.62 98 SER A C 1
ATOM 674 O O . SER A 1 98 ? -8.834 10.916 11.578 1.00 85.62 98 SER A O 1
ATOM 676 N N . GLY A 1 99 ? -9.034 8.690 11.446 1.00 84.75 99 GLY A N 1
ATOM 677 C CA . GLY A 1 99 ? -8.846 8.595 9.992 1.00 84.75 99 GLY A CA 1
ATOM 678 C C . GLY A 1 99 ? -7.562 7.864 9.606 1.00 84.75 99 GLY A C 1
ATOM 679 O O . GLY A 1 99 ? -7.083 7.016 10.355 1.00 84.75 99 GLY A O 1
ATOM 680 N N . ILE A 1 100 ? -7.008 8.160 8.434 1.00 88.31 100 ILE A N 1
ATOM 681 C CA . ILE A 1 100 ? -5.770 7.520 7.964 1.00 88.31 100 ILE A CA 1
ATOM 682 C C . ILE A 1 100 ? -4.555 8.055 8.724 1.00 88.31 100 ILE A C 1
ATOM 684 O O . ILE A 1 100 ? -4.465 9.248 9.003 1.00 88.31 100 ILE A O 1
ATOM 688 N N . SER A 1 101 ? -3.631 7.160 9.068 1.00 84.88 101 SER A N 1
ATOM 689 C CA . SER A 1 101 ? -2.372 7.482 9.726 1.00 84.88 101 SER A CA 1
ATOM 690 C C . SER A 1 101 ? -1.185 6.966 8.925 1.00 84.88 101 SER A C 1
ATOM 692 O O . SER A 1 101 ? -1.167 5.826 8.463 1.00 84.88 101 SER A O 1
ATOM 694 N N . ASP A 1 102 ? -0.165 7.809 8.843 1.00 78.88 102 ASP A N 1
ATOM 695 C CA . ASP A 1 102 ? 1.159 7.489 8.318 1.00 78.88 102 ASP A CA 1
ATOM 696 C C . ASP A 1 102 ? 1.971 6.623 9.282 1.00 78.88 102 ASP A C 1
ATOM 698 O O . ASP A 1 102 ? 2.929 5.954 8.889 1.00 78.88 102 ASP A O 1
ATOM 702 N N . SER A 1 103 ? 1.601 6.642 10.565 1.00 82.69 103 SER A N 1
ATOM 703 C CA . SER A 1 103 ? 2.256 5.837 11.584 1.00 82.69 103 SER A CA 1
ATOM 704 C C . SER A 1 103 ? 1.976 4.361 11.332 1.00 82.69 103 SER A C 1
ATOM 706 O O . SER A 1 103 ? 0.824 3.932 11.245 1.00 82.69 103 SER A O 1
ATOM 708 N N . GLY A 1 104 ? 3.048 3.578 11.219 1.00 81.88 104 GLY A N 1
ATOM 709 C CA . GLY A 1 104 ? 2.949 2.161 10.891 1.00 81.88 104 GLY A CA 1
ATOM 710 C C . GLY A 1 104 ? 2.612 1.888 9.425 1.00 81.88 104 GLY A C 1
ATOM 711 O O . GLY A 1 104 ? 2.108 0.804 9.133 1.00 81.88 104 GLY A O 1
ATOM 712 N N . THR A 1 105 ? 2.888 2.834 8.516 1.00 87.31 105 THR A N 1
ATOM 7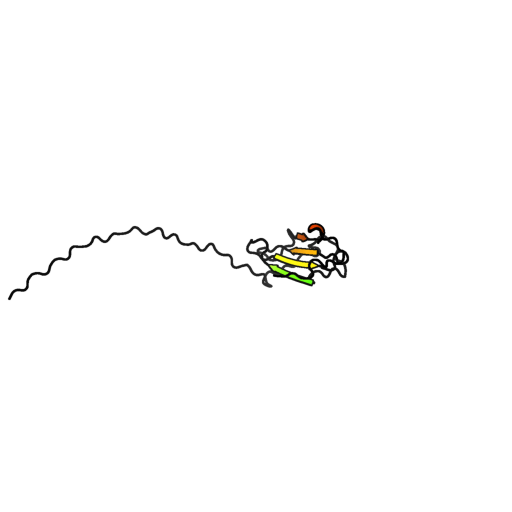13 C CA . THR A 1 105 ? 2.830 2.580 7.070 1.00 87.31 105 THR A CA 1
ATOM 714 C C . THR A 1 105 ? 3.709 1.388 6.714 1.00 87.31 105 THR A C 1
ATOM 716 O O . THR A 1 105 ? 4.860 1.292 7.145 1.00 87.31 105 THR A O 1
ATOM 719 N N . GLN A 1 106 ? 3.163 0.474 5.918 1.00 89.75 106 GLN A N 1
ATOM 720 C CA . GLN A 1 106 ? 3.898 -0.678 5.413 1.00 89.75 106 GLN A CA 1
ATOM 721 C C . GLN A 1 106 ? 4.125 -0.531 3.918 1.00 89.75 106 GLN A C 1
ATOM 723 O O . GLN A 1 106 ? 3.210 -0.178 3.173 1.00 89.75 106 GLN A O 1
ATOM 728 N N . VAL A 1 107 ? 5.342 -0.844 3.488 1.00 91.12 107 VAL A N 1
ATOM 729 C CA . VAL A 1 107 ? 5.736 -0.850 2.082 1.00 91.12 107 VAL A CA 1
ATOM 730 C C . VAL A 1 107 ? 6.115 -2.270 1.693 1.00 91.12 107 VAL A C 1
ATOM 732 O O . VAL A 1 107 ? 6.866 -2.944 2.400 1.00 91.12 107 VAL A O 1
ATOM 735 N N . PHE A 1 108 ? 5.575 -2.718 0.564 1.00 92.31 108 PHE A N 1
ATOM 736 C CA . PHE A 1 108 ? 5.836 -4.034 0.010 1.00 92.31 108 PHE A CA 1
ATOM 737 C C . PHE A 1 108 ? 6.374 -3.922 -1.412 1.00 92.31 108 PHE A C 1
ATOM 739 O O . PHE A 1 108 ? 5.701 -3.432 -2.323 1.00 92.31 108 PHE A O 1
ATOM 746 N N . HIS A 1 109 ? 7.574 -4.452 -1.600 1.00 92.56 109 HIS A N 1
ATOM 747 C CA . HIS A 1 109 ? 8.229 -4.645 -2.882 1.00 92.56 109 HIS A CA 1
ATOM 748 C C . HIS A 1 109 ? 8.039 -6.085 -3.369 1.00 92.56 109 HIS A C 1
ATOM 750 O O . HIS A 1 109 ? 8.026 -7.017 -2.560 1.00 92.56 109 HIS A O 1
ATOM 756 N N . PRO A 1 110 ? 7.961 -6.310 -4.691 1.00 93.31 110 PRO A N 1
ATOM 757 C CA . PRO A 1 110 ? 7.844 -7.650 -5.271 1.00 93.31 110 PRO A CA 1
ATOM 758 C C . PRO A 1 110 ? 8.976 -8.600 -4.837 1.00 93.31 110 PRO A C 1
ATOM 760 O O . PRO A 1 110 ? 8.754 -9.803 -4.690 1.00 93.31 110 PRO A O 1
ATOM 763 N N . SER A 1 111 ? 10.169 -8.070 -4.550 1.00 91.88 111 SER A N 1
ATOM 764 C CA . SER A 1 111 ? 11.330 -8.849 -4.103 1.00 91.88 111 SER A CA 1
ATOM 765 C C . SER A 1 111 ? 11.115 -9.554 -2.761 1.00 91.88 111 SER A C 1
ATOM 767 O O . SER A 1 111 ? 11.637 -10.651 -2.571 1.00 91.88 111 SER A O 1
ATOM 769 N N . GLN A 1 112 ? 10.292 -8.995 -1.865 1.00 93.25 112 GLN A N 1
ATOM 770 C CA . GLN A 1 112 ? 9.917 -9.638 -0.595 1.00 93.25 112 GLN A CA 1
ATOM 771 C C . GLN A 1 112 ? 9.097 -10.918 -0.813 1.00 93.25 112 GLN A C 1
ATOM 773 O O . GLN A 1 112 ? 9.052 -11.777 0.064 1.00 93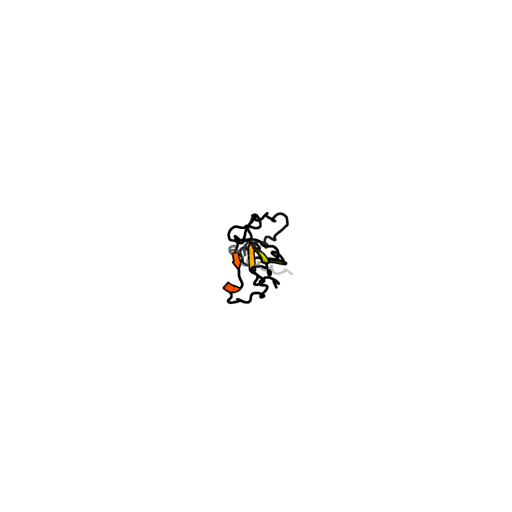.25 112 GLN A O 1
ATOM 778 N N . PHE A 1 113 ? 8.494 -11.069 -1.994 1.00 91.88 113 PHE A N 1
ATOM 779 C CA . PHE A 1 113 ? 7.744 -12.252 -2.414 1.00 91.88 113 PHE A CA 1
ATOM 780 C C . PHE A 1 113 ? 8.523 -13.118 -3.418 1.00 91.88 113 PHE A C 1
ATOM 782 O O . PHE A 1 113 ? 7.939 -13.974 -4.078 1.00 91.88 113 PHE A O 1
ATOM 789 N N . GLY A 1 114 ? 9.834 -12.893 -3.567 1.00 93.06 114 GLY A N 1
ATOM 790 C CA . GLY A 1 114 ? 10.686 -13.642 -4.497 1.00 93.06 114 GLY A CA 1
ATOM 791 C C . GLY A 1 114 ? 10.513 -13.254 -5.969 1.00 93.06 114 GLY A C 1
ATOM 792 O O . GLY A 1 114 ? 10.976 -13.974 -6.851 1.00 93.06 114 GLY A O 1
ATOM 793 N N . ILE A 1 115 ? 9.862 -12.123 -6.255 1.00 91.94 115 ILE A N 1
ATOM 794 C CA . ILE A 1 115 ? 9.627 -11.647 -7.618 1.00 91.94 115 ILE A CA 1
ATOM 795 C C . ILE A 1 115 ? 10.653 -10.559 -7.954 1.00 91.94 115 ILE A C 1
ATOM 797 O O . ILE A 1 115 ? 10.684 -9.502 -7.329 1.00 91.94 115 ILE A O 1
ATOM 801 N N . SER A 1 116 ? 11.491 -10.802 -8.961 1.00 88.31 116 SER A N 1
ATOM 802 C CA . SER A 1 116 ? 12.603 -9.912 -9.337 1.00 88.31 116 SER A CA 1
ATOM 803 C C . SER A 1 116 ? 12.488 -9.314 -10.744 1.00 88.31 116 SER A C 1
ATOM 805 O O . SER A 1 116 ? 13.378 -8.582 -11.174 1.00 88.31 116 SER A O 1
ATOM 807 N N . SER A 1 117 ? 11.404 -9.595 -11.476 1.00 86.50 117 SER A N 1
ATOM 808 C CA . SER A 1 117 ? 11.232 -9.073 -12.834 1.00 86.50 117 SER A CA 1
ATOM 809 C C . SER A 1 117 ? 11.002 -7.551 -12.827 1.00 86.50 117 SER A C 1
ATOM 811 O O . SER A 1 117 ? 10.066 -7.083 -12.164 1.00 86.50 117 SER A O 1
ATOM 813 N N . PRO A 1 118 ? 11.771 -6.772 -13.614 1.00 74.69 118 PRO A N 1
ATOM 814 C CA . PRO A 1 118 ? 11.662 -5.313 -13.676 1.00 74.69 118 PRO A CA 1
ATOM 815 C C . PRO A 1 118 ? 10.374 -4.798 -14.345 1.00 74.69 118 PRO A C 1
ATOM 817 O O . PRO A 1 118 ? 10.183 -3.595 -14.444 1.00 74.69 118 PRO A O 1
ATOM 820 N N . GLN A 1 119 ? 9.465 -5.674 -14.786 1.00 83.06 119 GLN A N 1
ATOM 821 C CA . GLN A 1 119 ? 8.168 -5.302 -15.378 1.00 83.06 119 GLN A CA 1
ATOM 822 C C . GLN A 1 119 ? 6.991 -6.034 -14.725 1.00 83.06 119 GLN A C 1
ATOM 824 O O . GLN A 1 119 ? 5.941 -6.230 -15.336 1.00 83.06 119 GLN A O 1
ATOM 829 N N . THR A 1 120 ? 7.162 -6.454 -13.470 1.00 92.06 120 THR A N 1
ATOM 830 C CA . THR A 1 120 ? 6.100 -7.121 -12.703 1.00 92.06 120 THR A CA 1
ATOM 831 C C . THR A 1 120 ? 4.855 -6.238 -12.581 1.00 92.06 120 THR A C 1
ATOM 833 O O . THR A 1 120 ? 3.738 -6.756 -12.526 1.00 92.06 120 THR A O 1
ATOM 836 N N . ALA A 1 121 ? 5.033 -4.910 -12.568 1.00 93.12 121 ALA A N 1
ATOM 837 C CA . ALA A 1 121 ? 3.974 -3.944 -12.318 1.00 93.12 121 ALA A CA 1
ATOM 838 C C . ALA A 1 121 ? 3.194 -4.307 -11.043 1.00 93.12 121 ALA A C 1
ATOM 840 O O . ALA A 1 121 ? 1.958 -4.317 -11.022 1.00 93.12 121 ALA A O 1
ATOM 841 N N . PHE A 1 122 ? 3.927 -4.670 -9.985 1.00 94.12 122 PHE A N 1
ATOM 842 C CA . PHE A 1 122 ? 3.343 -5.058 -8.710 1.00 94.12 122 PHE A CA 1
ATOM 843 C C . PHE A 1 122 ? 2.446 -3.932 -8.185 1.00 94.12 122 PHE A C 1
ATOM 845 O O . PHE A 1 122 ? 2.804 -2.755 -8.236 1.00 94.12 122 PHE A O 1
ATOM 852 N N . GLY A 1 123 ? 1.232 -4.284 -7.761 1.00 92.19 123 GLY A N 1
ATOM 853 C CA . GLY A 1 123 ? 0.214 -3.305 -7.382 1.00 92.19 123 GLY A CA 1
ATOM 854 C C . GLY A 1 123 ? -0.516 -2.620 -8.543 1.00 92.19 123 GLY A C 1
ATOM 855 O O . GLY A 1 123 ? -1.234 -1.649 -8.321 1.00 92.19 123 GLY A O 1
ATOM 856 N N . ARG A 1 124 ? -0.404 -3.102 -9.790 1.00 95.75 124 ARG A N 1
ATOM 857 C CA . ARG A 1 124 ? -1.193 -2.561 -10.917 1.00 95.75 124 ARG A CA 1
ATOM 858 C C . ARG A 1 124 ? -2.689 -2.826 -10.779 1.00 95.75 124 ARG A C 1
ATOM 860 O O . ARG A 1 124 ? -3.491 -1.992 -11.190 1.00 95.75 124 ARG A O 1
ATOM 867 N N . ILE A 1 125 ? -3.063 -3.984 -10.239 1.00 93.56 125 ILE A N 1
ATOM 868 C CA . ILE A 1 125 ? -4.454 -4.323 -9.947 1.00 93.56 125 ILE A CA 1
ATOM 869 C C . ILE A 1 125 ? -4.526 -4.871 -8.529 1.00 93.56 125 ILE A C 1
ATOM 871 O O . ILE A 1 125 ? -3.806 -5.804 -8.183 1.00 93.56 125 ILE A O 1
ATOM 875 N N . LEU A 1 126 ? -5.431 -4.307 -7.737 1.00 90.06 126 LEU A N 1
ATOM 876 C CA . LEU A 1 126 ? -5.841 -4.861 -6.458 1.00 90.06 126 LEU A CA 1
ATOM 877 C C . LEU A 1 126 ? -7.197 -5.537 -6.662 1.00 90.06 126 LEU A C 1
ATOM 879 O O . LEU A 1 126 ? -8.190 -4.869 -6.953 1.00 90.06 126 LEU A O 1
ATOM 883 N N . HIS A 1 127 ? -7.248 -6.863 -6.585 1.00 84.12 127 HIS A N 1
ATOM 884 C CA . HIS A 1 127 ? -8.503 -7.613 -6.673 1.00 84.12 127 HIS A CA 1
ATOM 885 C C . HIS A 1 127 ? -9.197 -7.686 -5.301 1.00 84.12 127 HIS A C 1
ATOM 887 O O . HIS A 1 127 ? -8.708 -7.107 -4.333 1.00 84.12 127 HIS A O 1
ATOM 893 N N . ARG A 1 128 ? -10.396 -8.264 -5.268 1.00 69.00 128 ARG A N 1
ATOM 894 C CA . ARG A 1 128 ? -11.210 -8.458 -4.063 1.00 69.00 128 ARG A CA 1
ATOM 895 C C . ARG A 1 128 ? -11.142 -9.914 -3.633 1.00 69.00 128 ARG A C 1
ATOM 897 O O . ARG A 1 128 ? -11.007 -10.746 -4.561 1.00 69.00 128 ARG A O 1
#

pLDDT: mean 74.82, std 19.98, range [36.44, 95.81]

InterPro domains:
  IPR013517 FG-GAP repeat [PF01839] (59-93)
  IPR013519 Integrin alpha beta-propellor [PS51470] (45-102)
  IPR013519 Integrin alpha beta-propellor [SM00191] (55-109)
  IPR028994 Integrin alpha, N-terminal [G3DSA:2.130.10.130] (29-128)
  IPR028994 Integrin alpha, N-terminal [SSF69318] (48-116)

Organism: NCBI:txid103838

Secondary structure (DSSP, 8-state):
-PPPPPPPPPPP----PPPP-------------B---GGG-----S-TTSS---TT--TTSEEEEE-SSSSSB-EEEEE-TTHHHHTB-EEEEEEETTEEEEEEEEEE-GGGGT---TT--BTS----

Radius of gyration: 31.53 Å; chains: 1; bounding box: 98×47×62 Å